Protein AF-A0A2M7D5L2-F1 (afdb_monomer_lite)

Radius of gyration: 12.99 Å; chains: 1; bounding box: 37×29×27 Å

Foldseek 3Di:
DVVVLLVQLVVCVVVVVLVSSLVSLVVLPPPPLRDLSSLVSNLVSCVSVVVLVSNLVSLVSSCVVVVPPVVSVVSNVVSVVVVVVVVVD

Sequence (89 aa):
MTASVLARARADAAAGAWERALDAVHPALTGAHGSTEALAIAANAALALRRDPLALTLLQTLLERQPTLDSARRNLSRVHNRLALAAKA

pLDDT: mean 88.63, std 10.23, range [46.53, 96.19]

Secondary structure (DSSP, 8-state):
-HHHHHHHHHHHHHTT-HHHHHHHHHHHHTTTT--HHHHHHHHHHHHHTT-HHHHHHHHHHHHHH-TT-HHHHHHHHHHHHHHHHHTT-

Structure (mmCIF, N/CA/C/O backbone):
data_AF-A0A2M7D5L2-F1
#
_entry.id   AF-A0A2M7D5L2-F1
#
loop_
_atom_site.group_PDB
_atom_site.id
_atom_site.type_symbol
_atom_site.label_atom_id
_atom_site.label_alt_id
_atom_site.label_comp_id
_atom_site.label_asym_id
_atom_site.label_entity_id
_atom_site.label_seq_id
_atom_site.pdbx_PDB_ins_code
_atom_site.Cartn_x
_atom_site.Cartn_y
_atom_site.Cartn_z
_atom_site.occupancy
_atom_site.B_iso_or_equiv
_atom_site.auth_seq_id
_atom_site.auth_comp_id
_atom_site.auth_asym_id
_atom_site.auth_atom_id
_atom_site.pdbx_PDB_model_num
ATOM 1 N N . MET A 1 1 ? 15.774 -16.319 1.856 1.00 56.38 1 MET A N 1
ATOM 2 C CA . MET A 1 1 ? 14.525 -16.296 1.05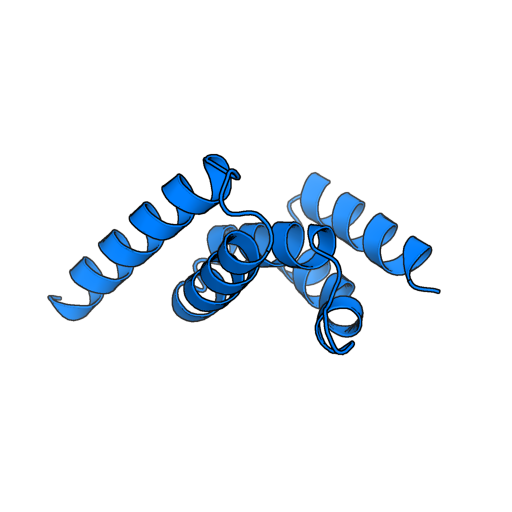4 1.00 56.38 1 MET A CA 1
ATOM 3 C C . MET A 1 1 ? 13.937 -14.891 0.882 1.00 56.38 1 MET A C 1
ATOM 5 O O . MET A 1 1 ? 13.645 -14.525 -0.246 1.00 56.38 1 MET A O 1
ATOM 9 N N . THR A 1 2 ? 13.823 -14.067 1.929 1.00 60.50 2 THR A N 1
ATOM 10 C CA . THR A 1 2 ? 13.226 -12.707 1.883 1.00 60.50 2 THR A CA 1
ATOM 11 C C . THR A 1 2 ? 13.872 -11.721 0.894 1.00 60.50 2 THR A C 1
ATOM 13 O O . THR A 1 2 ? 13.161 -10.934 0.275 1.00 60.50 2 THR A O 1
ATOM 16 N N . ALA A 1 3 ? 15.191 -11.785 0.674 1.00 64.56 3 ALA A N 1
ATOM 17 C CA . ALA A 1 3 ? 15.880 -10.907 -0.284 1.00 64.56 3 ALA A CA 1
ATOM 18 C C . ALA A 1 3 ? 15.445 -11.129 -1.750 1.00 64.56 3 ALA A C 1
ATOM 20 O O . ALA A 1 3 ? 15.335 -10.172 -2.513 1.00 64.56 3 ALA A O 1
ATOM 21 N N . SER A 1 4 ? 15.143 -12.377 -2.133 1.00 81.44 4 SER A N 1
ATOM 22 C CA . SER A 1 4 ? 14.677 -12.714 -3.488 1.00 81.44 4 SER A CA 1
ATOM 23 C C . SER A 1 4 ? 13.255 -12.200 -3.740 1.00 81.44 4 SER A C 1
ATOM 25 O O . SER A 1 4 ? 12.954 -11.695 -4.820 1.00 81.44 4 SER A O 1
ATOM 27 N N . VAL A 1 5 ? 12.414 -12.231 -2.704 1.00 84.75 5 VAL A N 1
ATOM 28 C CA . VAL A 1 5 ? 11.028 -11.750 -2.743 1.00 84.75 5 VAL A CA 1
ATOM 29 C C . VAL A 1 5 ? 10.966 -10.234 -2.957 1.00 84.75 5 VAL A C 1
ATOM 31 O O . VAL A 1 5 ? 10.277 -9.761 -3.859 1.00 84.75 5 VAL A O 1
ATOM 34 N N . LEU A 1 6 ? 11.744 -9.463 -2.189 1.00 86.38 6 LEU A N 1
ATOM 35 C CA . LEU A 1 6 ? 11.799 -8.004 -2.340 1.00 86.38 6 LEU A CA 1
ATOM 36 C C . LEU A 1 6 ? 12.390 -7.581 -3.688 1.00 86.38 6 LEU A C 1
ATOM 38 O O . LEU A 1 6 ? 11.888 -6.650 -4.311 1.00 86.38 6 LEU A O 1
ATOM 42 N N . ALA A 1 7 ? 13.424 -8.276 -4.172 1.00 89.00 7 ALA A N 1
ATOM 43 C CA . ALA A 1 7 ? 13.992 -8.001 -5.490 1.00 89.00 7 ALA A CA 1
ATOM 44 C C . ALA A 1 7 ? 12.960 -8.205 -6.609 1.00 89.00 7 ALA A C 1
ATOM 46 O O . ALA A 1 7 ? 12.839 -7.355 -7.493 1.00 89.00 7 ALA A O 1
ATOM 47 N N . ARG A 1 8 ? 12.171 -9.284 -6.536 1.00 90.00 8 ARG A N 1
ATOM 48 C CA . ARG A 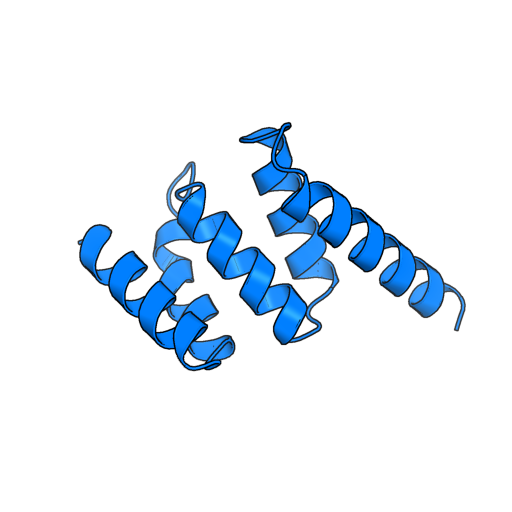1 8 ? 11.095 -9.541 -7.495 1.00 90.00 8 ARG A CA 1
ATOM 49 C C . ARG A 1 8 ? 10.024 -8.456 -7.449 1.00 90.00 8 ARG A C 1
ATOM 51 O O . ARG A 1 8 ? 9.680 -7.903 -8.488 1.00 90.00 8 ARG A O 1
ATOM 58 N N . ALA A 1 9 ? 9.562 -8.108 -6.252 1.00 90.50 9 ALA A N 1
ATOM 59 C CA . ALA A 1 9 ? 8.551 -7.078 -6.076 1.00 90.50 9 ALA A CA 1
ATOM 60 C C . ALA A 1 9 ? 8.994 -5.706 -6.606 1.00 90.50 9 ALA A C 1
ATOM 62 O O . ALA A 1 9 ? 8.207 -5.011 -7.243 1.00 90.50 9 ALA A O 1
ATOM 63 N N . ARG A 1 10 ? 10.263 -5.328 -6.396 1.00 90.25 10 ARG A N 1
ATOM 64 C CA . ARG A 1 10 ? 10.836 -4.102 -6.974 1.00 90.25 10 ARG A CA 1
ATOM 65 C C . ARG A 1 10 ? 10.839 -4.144 -8.499 1.00 90.25 10 ARG A C 1
ATOM 67 O O . ARG A 1 10 ? 10.495 -3.145 -9.119 1.00 90.25 10 ARG A O 1
ATOM 74 N N . ALA A 1 11 ? 11.223 -5.274 -9.093 1.00 93.19 11 ALA A N 1
ATOM 75 C CA . ALA A 1 11 ? 11.243 -5.428 -10.545 1.00 93.19 11 ALA A CA 1
ATOM 76 C C . ALA A 1 11 ? 9.831 -5.322 -11.140 1.00 93.19 11 ALA A C 1
ATOM 78 O O . ALA A 1 11 ? 9.628 -4.592 -12.107 1.00 93.19 11 ALA A O 1
ATOM 79 N N . ASP A 1 12 ? 8.848 -5.984 -10.525 1.00 94.75 12 ASP A N 1
ATOM 80 C CA . ASP A 1 12 ? 7.451 -5.904 -10.954 1.00 94.75 12 ASP A CA 1
ATOM 81 C C . ASP A 1 12 ? 6.894 -4.475 -10.776 1.00 94.75 12 ASP A C 1
ATOM 83 O O . ASP A 1 12 ? 6.247 -3.955 -11.683 1.00 94.75 12 ASP A O 1
ATOM 87 N N . ALA A 1 13 ? 7.214 -3.789 -9.671 1.00 91.62 13 ALA A N 1
ATOM 88 C CA . ALA A 1 13 ? 6.842 -2.389 -9.444 1.00 91.62 13 ALA A CA 1
ATOM 89 C C . ALA A 1 13 ? 7.478 -1.433 -10.470 1.00 91.62 13 ALA A C 1
ATOM 91 O O . ALA A 1 13 ? 6.797 -0.568 -11.015 1.00 91.62 13 ALA A O 1
ATOM 92 N N . ALA A 1 14 ? 8.768 -1.604 -10.775 1.00 92.88 14 ALA A N 1
ATOM 93 C CA . ALA A 1 14 ? 9.472 -0.808 -11.780 1.00 92.88 14 ALA A CA 1
ATOM 94 C C . ALA A 1 14 ? 8.901 -1.018 -13.192 1.00 92.88 14 ALA A C 1
ATOM 96 O O . ALA A 1 14 ? 8.880 -0.088 -13.993 1.00 92.88 14 ALA A O 1
ATOM 97 N N . ALA A 1 15 ? 8.392 -2.219 -13.477 1.00 94.75 15 ALA A N 1
ATOM 98 C CA . ALA A 1 15 ? 7.696 -2.540 -14.719 1.00 94.75 15 ALA A CA 1
ATOM 99 C C . ALA A 1 15 ? 6.219 -2.090 -14.738 1.00 94.75 15 ALA A C 1
ATOM 101 O O . ALA A 1 15 ? 5.530 -2.308 -15.732 1.00 94.75 15 ALA A O 1
ATOM 102 N N . GLY A 1 16 ? 5.702 -1.502 -13.651 1.00 93.38 16 GLY A N 1
ATOM 103 C CA . GLY A 1 16 ? 4.291 -1.122 -13.520 1.00 93.38 16 GLY A CA 1
ATOM 1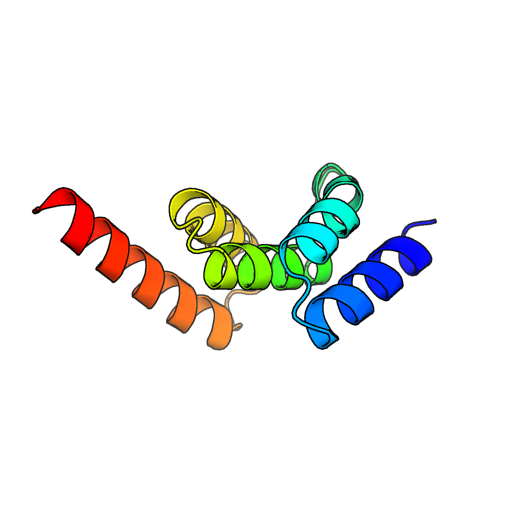04 C C . GLY A 1 16 ? 3.327 -2.302 -13.331 1.00 93.38 16 GLY A C 1
ATOM 105 O O . GLY A 1 16 ? 2.111 -2.125 -13.391 1.00 93.38 16 GLY A O 1
ATOM 106 N N . ALA A 1 17 ? 3.837 -3.509 -13.080 1.00 95.75 17 ALA A N 1
ATOM 107 C CA . ALA A 1 17 ? 3.048 -4.710 -12.822 1.00 95.75 17 ALA A CA 1
ATOM 108 C C . ALA A 1 17 ? 2.584 -4.758 -11.353 1.00 95.75 17 ALA A C 1
ATOM 110 O O . ALA A 1 17 ? 2.978 -5.634 -10.583 1.00 95.75 17 ALA A O 1
ATOM 111 N N . TRP A 1 18 ? 1.749 -3.794 -10.955 1.00 94.62 18 TRP A N 1
ATOM 112 C CA . TRP A 1 18 ? 1.398 -3.537 -9.552 1.00 94.62 18 TRP A CA 1
ATOM 113 C C . TRP A 1 18 ? 0.702 -4.702 -8.838 1.00 94.62 18 TRP A C 1
ATOM 115 O O . TRP A 1 18 ? 1.005 -4.942 -7.674 1.00 94.62 18 TRP A O 1
ATOM 125 N N . GLU A 1 19 ? -0.172 -5.453 -9.520 1.00 94.31 19 GLU A N 1
ATOM 126 C CA . GLU A 1 19 ? -0.784 -6.680 -8.966 1.00 94.31 19 GLU A CA 1
ATOM 127 C C . GLU A 1 19 ? 0.301 -7.698 -8.587 1.00 94.31 19 GLU A C 1
ATOM 129 O O . GLU A 1 19 ? 0.378 -8.150 -7.449 1.00 94.31 19 GLU A O 1
ATOM 134 N N . ARG A 1 20 ? 1.233 -7.965 -9.513 1.00 94.06 20 ARG A N 1
ATOM 135 C CA . ARG A 1 20 ? 2.337 -8.912 -9.290 1.00 94.06 20 ARG A CA 1
ATOM 136 C C . ARG A 1 20 ? 3.278 -8.433 -8.192 1.00 94.06 20 ARG A C 1
ATOM 138 O O . ARG A 1 20 ? 3.746 -9.239 -7.396 1.00 94.06 20 ARG A O 1
ATOM 145 N N . ALA A 1 21 ? 3.541 -7.128 -8.133 1.00 92.62 21 ALA A N 1
ATOM 146 C CA . ALA A 1 21 ? 4.348 -6.534 -7.075 1.00 92.62 21 ALA A CA 1
ATOM 147 C C . ALA A 1 21 ? 3.692 -6.714 -5.696 1.00 92.62 21 ALA A C 1
ATOM 149 O O . ALA A 1 21 ? 4.392 -7.039 -4.737 1.00 92.62 21 ALA A O 1
ATOM 150 N N . LEU A 1 22 ? 2.368 -6.536 -5.602 1.00 91.50 22 LEU A N 1
ATOM 151 C CA . LEU A 1 22 ? 1.601 -6.719 -4.370 1.00 91.50 22 LEU A CA 1
ATOM 152 C C . LEU A 1 22 ? 1.591 -8.187 -3.918 1.00 91.50 22 LEU A C 1
ATOM 154 O O . LEU A 1 22 ? 1.856 -8.465 -2.748 1.00 91.50 22 LEU A O 1
ATOM 158 N N . ASP A 1 23 ? 1.369 -9.118 -4.847 1.00 91.31 23 ASP A N 1
ATOM 159 C CA . ASP A 1 23 ? 1.421 -10.558 -4.575 1.00 91.31 23 ASP A CA 1
ATOM 160 C C . ASP A 1 23 ? 2.818 -10.989 -4.124 1.00 91.31 23 ASP A C 1
ATOM 162 O O . ASP A 1 23 ? 2.971 -11.741 -3.160 1.00 91.31 23 ASP A O 1
ATOM 166 N N . ALA A 1 24 ? 3.858 -10.461 -4.776 1.00 89.69 24 ALA A N 1
ATOM 167 C CA . ALA A 1 24 ? 5.238 -10.754 -4.426 1.00 89.69 24 ALA A CA 1
ATOM 168 C C . ALA A 1 24 ? 5.567 -10.298 -3.000 1.00 89.69 24 ALA A C 1
ATOM 170 O O . ALA A 1 24 ? 6.222 -11.038 -2.276 1.00 89.69 24 ALA A O 1
ATOM 171 N N . VAL A 1 25 ? 5.113 -9.123 -2.549 1.00 88.44 25 VAL A N 1
ATOM 172 C CA . VAL A 1 25 ? 5.388 -8.667 -1.172 1.00 88.44 25 VAL A CA 1
ATOM 173 C C . VAL A 1 25 ? 4.486 -9.295 -0.115 1.00 88.44 25 VAL A C 1
ATOM 175 O O . VAL A 1 25 ? 4.818 -9.192 1.065 1.00 88.44 25 VAL A O 1
ATOM 178 N N . HIS A 1 26 ? 3.400 -9.980 -0.487 1.00 85.44 26 HIS A N 1
ATOM 179 C CA . HIS A 1 26 ? 2.451 -10.556 0.470 1.00 85.44 26 HIS A CA 1
ATOM 180 C C . HIS A 1 26 ? 3.114 -11.435 1.555 1.00 85.44 26 HIS A C 1
ATOM 182 O O . HIS A 1 26 ? 2.893 -11.165 2.737 1.00 85.44 26 HIS A O 1
ATOM 188 N N . PRO A 1 27 ? 4.022 -12.384 1.237 1.00 81.38 27 PRO A N 1
ATOM 189 C CA . PRO A 1 27 ? 4.700 -13.192 2.257 1.00 81.38 27 PRO A CA 1
ATOM 190 C C . PRO A 1 27 ? 5.625 -12.371 3.166 1.00 81.38 27 PRO A C 1
ATOM 192 O O . PRO A 1 27 ? 5.887 -12.742 4.309 1.00 81.38 27 PRO A O 1
ATOM 195 N N . ALA A 1 28 ? 6.152 -11.254 2.655 1.00 79.12 28 ALA A N 1
ATOM 196 C CA . ALA A 1 28 ? 6.975 -10.339 3.434 1.00 79.12 28 ALA A CA 1
ATOM 197 C C . ALA A 1 28 ? 6.132 -9.467 4.374 1.00 79.12 28 ALA A C 1
ATOM 199 O O . ALA A 1 28 ? 6.695 -8.956 5.334 1.00 79.12 28 ALA A O 1
ATOM 200 N N . LEU A 1 29 ? 4.823 -9.314 4.135 1.00 77.12 29 LEU A N 1
ATOM 201 C CA . LEU A 1 29 ? 3.888 -8.580 4.996 1.00 77.12 29 LEU A CA 1
ATOM 202 C C . LEU A 1 29 ? 3.325 -9.435 6.139 1.00 77.12 29 LEU A C 1
ATOM 204 O O . LEU A 1 29 ? 3.031 -8.897 7.201 1.00 77.12 29 LEU A O 1
ATOM 208 N N . THR A 1 30 ? 3.196 -10.750 5.943 1.00 72.81 30 THR A N 1
ATOM 209 C CA . THR A 1 30 ? 2.631 -11.683 6.937 1.00 72.81 30 THR A CA 1
ATOM 210 C C . THR A 1 30 ? 3.608 -12.055 8.059 1.00 72.81 30 THR A C 1
ATOM 212 O O . THR A 1 30 ? 3.198 -12.614 9.074 1.00 72.81 30 THR A O 1
ATOM 215 N N . GLY A 1 31 ? 4.902 -11.750 7.910 1.00 63.22 31 GLY A N 1
ATOM 216 C CA . GLY A 1 31 ? 5.867 -11.824 9.009 1.00 63.22 31 GLY A CA 1
ATOM 217 C C . GLY A 1 31 ? 5.616 -10.703 10.019 1.00 63.22 31 GLY A C 1
ATOM 218 O O . GLY A 1 31 ? 5.326 -9.584 9.607 1.00 63.22 31 GLY A O 1
ATOM 219 N N . ALA A 1 32 ? 5.751 -10.991 11.322 1.00 46.53 32 ALA A N 1
ATOM 220 C CA . ALA A 1 32 ? 5.268 -10.169 12.444 1.00 46.53 32 ALA A CA 1
ATOM 221 C C . ALA A 1 32 ? 5.481 -8.652 12.315 1.00 46.53 32 ALA A C 1
ATOM 223 O O . ALA A 1 32 ? 4.676 -7.890 12.828 1.00 46.53 32 ALA A O 1
ATOM 224 N N . HIS A 1 33 ? 6.528 -8.198 11.630 1.00 53.56 33 HIS A N 1
ATOM 225 C CA . HIS A 1 33 ? 6.704 -6.801 11.266 1.00 53.56 33 HIS A CA 1
ATOM 226 C C . HIS A 1 33 ? 7.270 -6.709 9.847 1.00 53.56 33 HIS A C 1
ATOM 228 O O . HIS A 1 33 ? 8.431 -6.343 9.676 1.00 53.56 33 HIS A O 1
ATOM 234 N N . GLY A 1 34 ? 6.469 -7.048 8.830 1.00 65.75 34 GLY A N 1
ATOM 235 C CA . GLY A 1 34 ? 6.911 -7.057 7.433 1.00 65.75 34 GLY A CA 1
ATOM 236 C C . GLY A 1 34 ? 7.749 -5.843 7.053 1.00 65.75 34 GLY A C 1
ATOM 237 O O . GLY A 1 34 ? 7.479 -4.753 7.552 1.00 65.75 34 GLY A O 1
ATOM 238 N N . SER A 1 35 ? 8.823 -6.026 6.278 1.00 82.69 35 SER A N 1
ATOM 239 C CA . SER A 1 35 ? 9.860 -4.991 6.166 1.00 82.69 35 SER A CA 1
ATOM 240 C C . SER A 1 35 ? 9.265 -3.645 5.747 1.00 82.69 35 SER A C 1
ATOM 242 O O . SER A 1 35 ? 8.333 -3.571 4.948 1.00 82.69 35 SER A O 1
ATOM 244 N N . THR A 1 36 ? 9.814 -2.558 6.281 1.00 87.62 36 THR A N 1
ATOM 245 C CA . THR A 1 36 ? 9.400 -1.191 5.938 1.00 87.62 36 THR A CA 1
ATOM 246 C C . THR A 1 36 ? 9.372 -0.952 4.425 1.00 87.62 36 THR A C 1
ATOM 248 O O . THR A 1 36 ? 8.518 -0.243 3.898 1.00 87.62 36 THR A O 1
ATOM 251 N N . GLU A 1 37 ? 10.280 -1.605 3.711 1.00 87.88 37 GLU A N 1
ATOM 252 C CA . GLU A 1 37 ? 10.310 -1.605 2.261 1.00 87.88 37 GLU A CA 1
ATOM 253 C C . GLU A 1 37 ? 9.164 -2.401 1.617 1.00 87.88 37 GLU A C 1
ATOM 255 O O . GLU A 1 37 ? 8.554 -1.908 0.670 1.00 87.88 37 GLU A O 1
ATOM 260 N N . ALA A 1 38 ? 8.828 -3.592 2.128 1.00 90.19 38 ALA A N 1
ATOM 261 C CA . ALA A 1 38 ? 7.657 -4.340 1.670 1.00 90.19 38 ALA A CA 1
ATOM 262 C C . ALA A 1 38 ? 6.377 -3.510 1.845 1.00 90.19 38 ALA A C 1
ATOM 264 O O . ALA A 1 38 ? 5.558 -3.450 0.931 1.00 90.19 38 ALA A O 1
ATOM 265 N N . LEU A 1 39 ? 6.244 -2.814 2.981 1.00 90.81 39 LEU A N 1
ATOM 266 C CA . LEU A 1 39 ? 5.140 -1.888 3.245 1.00 90.81 39 LEU A CA 1
ATOM 267 C C . LEU A 1 39 ? 5.099 -0.739 2.231 1.00 90.81 39 LEU A C 1
ATOM 269 O O . LEU A 1 39 ? 4.031 -0.422 1.716 1.00 90.81 39 LEU A O 1
ATOM 273 N N . ALA A 1 40 ? 6.247 -0.141 1.899 1.00 92.38 40 ALA A N 1
ATOM 274 C CA . ALA A 1 40 ? 6.317 0.930 0.907 1.00 92.38 40 ALA A CA 1
ATOM 275 C C . ALA A 1 40 ? 5.927 0.453 -0.504 1.00 92.38 40 ALA A C 1
ATOM 277 O O . ALA A 1 40 ? 5.158 1.130 -1.190 1.00 92.38 40 ALA A O 1
ATOM 278 N N . ILE A 1 41 ? 6.408 -0.721 -0.932 1.00 93.25 41 ILE A N 1
ATOM 279 C CA . ILE A 1 41 ? 6.045 -1.314 -2.229 1.00 93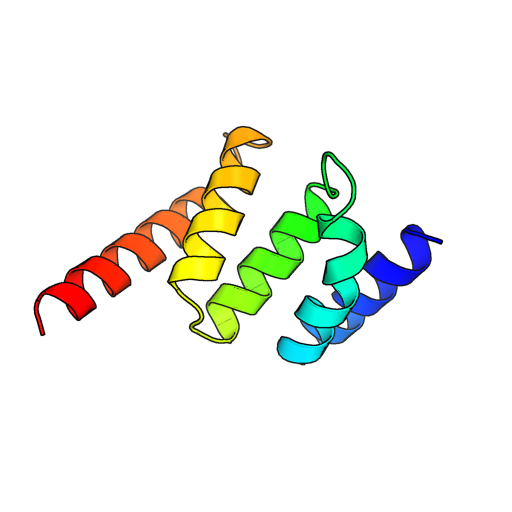.25 41 ILE A CA 1
ATOM 280 C C . ILE A 1 41 ? 4.549 -1.646 -2.263 1.00 93.25 41 ILE A C 1
ATO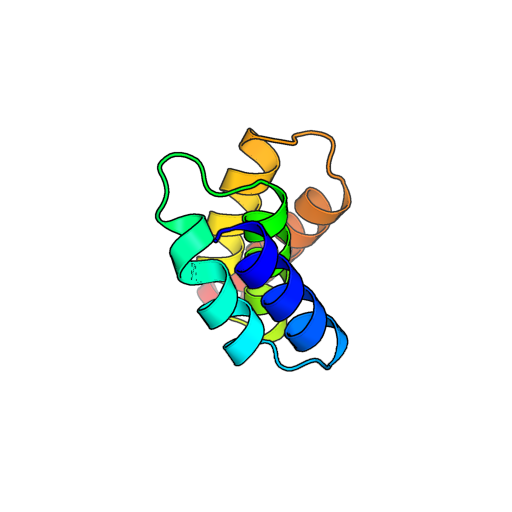M 282 O O . ILE A 1 41 ? 3.863 -1.267 -3.213 1.00 93.25 41 ILE A O 1
ATOM 286 N N . ALA A 1 42 ? 4.026 -2.284 -1.213 1.00 94.06 42 ALA A N 1
ATOM 287 C CA . ALA A 1 42 ? 2.613 -2.629 -1.105 1.00 94.06 42 ALA A CA 1
ATOM 288 C C . ALA A 1 42 ? 1.716 -1.384 -1.126 1.00 94.06 42 ALA A C 1
ATOM 290 O O . ALA A 1 42 ? 0.710 -1.362 -1.832 1.00 94.06 42 ALA A O 1
ATOM 291 N N . ALA A 1 43 ? 2.085 -0.330 -0.388 1.00 94.50 43 ALA A N 1
ATOM 292 C CA . ALA A 1 43 ? 1.336 0.922 -0.352 1.00 94.50 43 ALA A CA 1
ATOM 293 C C . ALA A 1 43 ? 1.280 1.575 -1.740 1.00 94.50 43 ALA A C 1
ATOM 295 O O . ALA A 1 43 ? 0.211 1.989 -2.188 1.00 94.50 43 ALA A O 1
ATOM 296 N N . ASN A 1 44 ? 2.409 1.619 -2.454 1.00 94.38 44 ASN A N 1
ATOM 297 C CA . ASN A 1 44 ? 2.462 2.153 -3.815 1.00 94.38 44 ASN A CA 1
ATOM 298 C C . ASN A 1 44 ? 1.633 1.317 -4.800 1.00 94.38 44 ASN A C 1
ATOM 300 O O . ASN A 1 44 ? 0.890 1.887 -5.599 1.00 94.38 44 ASN A O 1
ATOM 304 N N . ALA A 1 45 ? 1.697 -0.013 -4.710 1.00 95.69 45 ALA A N 1
ATOM 305 C CA . ALA A 1 45 ? 0.871 -0.898 -5.525 1.00 95.69 45 ALA A CA 1
ATOM 306 C C . ALA A 1 45 ? -0.627 -0.693 -5.241 1.00 95.69 45 ALA A C 1
ATOM 308 O O . ALA A 1 45 ? -1.413 -0.533 -6.170 1.00 95.69 45 ALA A O 1
ATOM 309 N N . ALA A 1 46 ? -1.028 -0.603 -3.969 1.00 95.12 46 ALA A N 1
ATOM 310 C CA . ALA A 1 46 ? -2.416 -0.350 -3.587 1.00 95.12 46 ALA A CA 1
ATOM 311 C C . ALA A 1 46 ? -2.928 1.009 -4.100 1.00 95.12 46 ALA A C 1
ATOM 313 O O . ALA A 1 46 ? -4.061 1.096 -4.573 1.00 95.12 46 ALA A O 1
ATOM 314 N N . LEU A 1 47 ? -2.091 2.055 -4.070 1.00 95.19 47 LEU A N 1
ATOM 315 C CA . LEU A 1 47 ? -2.409 3.362 -4.655 1.00 95.19 47 LEU A CA 1
ATOM 316 C C . LEU A 1 47 ? -2.607 3.277 -6.173 1.00 95.19 47 LEU A C 1
ATOM 318 O O . LEU A 1 47 ? -3.592 3.808 -6.689 1.00 95.19 47 LEU A O 1
ATOM 322 N N . ALA A 1 48 ? -1.695 2.604 -6.877 1.00 94.56 48 ALA A N 1
ATOM 323 C CA . ALA A 1 48 ? -1.759 2.443 -8.327 1.00 94.56 48 ALA A CA 1
ATOM 324 C C . ALA A 1 48 ? -2.997 1.644 -8.764 1.00 94.56 48 ALA A C 1
ATOM 326 O O . ALA A 1 48 ? -3.664 2.012 -9.728 1.00 94.56 48 ALA A O 1
ATOM 327 N N . LEU A 1 49 ? -3.354 0.609 -8.001 1.00 95.12 49 LEU A N 1
ATOM 328 C CA . LEU A 1 49 ? -4.538 -0.227 -8.217 1.00 95.12 49 LEU A CA 1
ATOM 329 C C . LEU A 1 49 ? -5.837 0.399 -7.685 1.00 95.12 49 LEU A C 1
ATOM 331 O O . LEU A 1 49 ? -6.885 -0.238 -7.741 1.00 95.12 49 LEU A O 1
ATOM 335 N N . ARG A 1 50 ? -5.786 1.628 -7.145 1.00 93.88 50 ARG A N 1
ATOM 336 C CA . ARG A 1 50 ? -6.942 2.349 -6.574 1.00 93.88 50 ARG A CA 1
ATOM 337 C C . ARG A 1 50 ? -7.655 1.572 -5.456 1.00 93.88 50 ARG A C 1
ATOM 339 O O . ARG A 1 50 ? -8.844 1.763 -5.215 1.00 93.88 50 ARG A O 1
ATOM 346 N N . ARG A 1 51 ? -6.918 0.723 -4.734 1.00 94.69 51 ARG A N 1
ATOM 347 C CA . ARG A 1 51 ? -7.401 -0.045 -3.578 1.00 94.69 51 ARG A CA 1
ATOM 348 C C . ARG A 1 51 ? -7.283 0.807 -2.317 1.00 94.69 51 ARG A C 1
ATOM 350 O O . ARG A 1 51 ? -6.433 0.567 -1.464 1.00 94.69 51 ARG A O 1
ATOM 357 N N . ASP A 1 52 ? -8.119 1.834 -2.222 1.00 93.31 52 ASP A N 1
ATOM 358 C CA . ASP A 1 52 ? -7.966 2.907 -1.231 1.00 93.31 52 ASP A CA 1
ATOM 359 C C . ASP A 1 52 ? -8.028 2.458 0.239 1.00 93.31 52 ASP A C 1
ATOM 361 O O . ASP A 1 52 ? -7.180 2.915 1.005 1.00 93.31 52 ASP A O 1
ATOM 365 N N . PRO A 1 53 ? -8.911 1.527 0.653 1.00 92.88 53 PRO A N 1
ATOM 366 C CA . PRO A 1 53 ? -8.887 0.998 2.018 1.00 92.88 53 PRO A CA 1
ATOM 367 C C . PRO A 1 53 ? -7.573 0.281 2.354 1.00 92.88 53 PRO A C 1
ATOM 369 O O . PRO A 1 53 ? -7.004 0.488 3.421 1.00 92.88 53 PRO A O 1
ATOM 372 N N . LEU A 1 54 ? -7.045 -0.511 1.416 1.00 92.00 54 LEU A N 1
ATOM 373 C CA . LEU A 1 54 ? -5.771 -1.206 1.597 1.00 92.00 54 LEU A CA 1
ATOM 374 C C . LEU A 1 54 ? -4.602 -0.212 1.645 1.00 92.00 54 LEU A C 1
ATOM 376 O O . LEU A 1 54 ? -3.733 -0.315 2.509 1.00 92.00 54 LEU A O 1
ATOM 380 N N . ALA A 1 55 ? -4.591 0.771 0.739 1.00 94.94 55 ALA A N 1
ATOM 381 C CA . ALA A 1 55 ? -3.585 1.827 0.726 1.00 94.94 55 ALA A CA 1
ATOM 382 C C . ALA A 1 55 ? -3.586 2.615 2.044 1.00 94.94 55 ALA A C 1
ATOM 384 O O . ALA A 1 55 ? -2.516 2.943 2.549 1.00 94.94 55 ALA A O 1
ATOM 385 N N . LEU A 1 56 ? -4.766 2.879 2.617 1.00 94.94 56 LEU A N 1
ATOM 386 C CA . LEU A 1 56 ? -4.914 3.556 3.902 1.00 94.94 56 LEU A CA 1
ATOM 387 C C . LEU A 1 56 ? -4.201 2.788 5.021 1.00 94.94 56 LEU A C 1
ATOM 389 O O . LEU A 1 56 ? -3.308 3.345 5.658 1.00 94.94 56 LEU A O 1
ATOM 393 N N . THR A 1 57 ? -4.540 1.509 5.209 1.00 93.50 57 THR A N 1
ATOM 394 C CA . THR A 1 57 ? -3.937 0.663 6.249 1.00 93.50 57 THR A CA 1
ATOM 395 C C . THR A 1 57 ? -2.420 0.566 6.083 1.00 93.50 57 THR A C 1
ATOM 397 O O . THR A 1 57 ? -1.677 0.772 7.038 1.00 93.50 57 THR A O 1
ATOM 400 N N . LEU A 1 58 ? -1.936 0.330 4.859 1.00 93.56 58 LEU A N 1
ATOM 401 C CA . LEU A 1 58 ? -0.502 0.193 4.591 1.00 93.56 58 LEU A CA 1
ATOM 402 C C . LEU A 1 58 ? 0.274 1.491 4.854 1.00 93.56 58 LEU A C 1
ATOM 404 O O . LEU A 1 58 ? 1.373 1.448 5.405 1.00 93.56 58 LEU A O 1
ATOM 408 N N . LEU A 1 59 ? -0.283 2.648 4.481 1.00 94.81 59 LEU A N 1
ATOM 409 C CA . LEU A 1 59 ? 0.346 3.951 4.711 1.00 94.81 59 LEU A CA 1
ATOM 410 C C . LEU A 1 59 ? 0.365 4.330 6.195 1.00 94.81 59 LEU A C 1
ATOM 412 O O . LEU A 1 59 ? 1.350 4.913 6.645 1.00 94.81 59 LEU A O 1
ATOM 416 N N . GLN A 1 60 ? -0.679 3.982 6.952 1.00 94.06 60 GLN A N 1
ATOM 417 C CA . GLN A 1 60 ? -0.712 4.164 8.406 1.00 94.06 60 GLN A CA 1
ATOM 418 C C . GLN A 1 60 ? 0.381 3.333 9.080 1.00 94.06 60 GLN A C 1
ATOM 420 O O . GLN A 1 60 ? 1.239 3.900 9.752 1.00 94.06 60 GLN A O 1
ATOM 425 N N . THR A 1 61 ? 0.449 2.029 8.793 1.00 92.19 61 THR A N 1
ATOM 426 C CA . THR A 1 61 ? 1.503 1.154 9.334 1.00 92.19 61 THR A CA 1
ATOM 427 C C . THR A 1 61 ? 2.905 1.607 8.917 1.00 92.19 61 THR A C 1
ATOM 429 O O . THR A 1 61 ? 3.858 1.521 9.693 1.00 92.19 61 THR A O 1
ATOM 432 N N . LEU A 1 62 ? 3.067 2.116 7.692 1.00 92.12 62 LEU A N 1
ATOM 433 C CA . LEU A 1 62 ? 4.345 2.650 7.227 1.00 92.12 62 LEU A CA 1
ATOM 434 C C . LEU A 1 62 ? 4.759 3.909 8.002 1.00 92.12 62 LEU A C 1
ATOM 436 O O . LEU A 1 62 ? 5.935 4.048 8.333 1.00 92.12 62 LEU A O 1
ATOM 440 N N . LEU A 1 63 ? 3.820 4.806 8.308 1.00 94.00 63 LEU A N 1
ATOM 441 C CA . LEU A 1 63 ? 4.078 6.037 9.062 1.00 94.00 63 LEU A CA 1
ATOM 442 C C . LEU A 1 63 ? 4.255 5.800 10.561 1.00 94.00 63 LEU A C 1
ATOM 444 O O . LEU A 1 63 ? 5.029 6.519 11.183 1.00 94.00 63 LEU A O 1
ATOM 448 N N . GLU A 1 64 ? 3.619 4.778 11.128 1.00 92.75 64 GLU A N 1
ATOM 449 C CA . GLU A 1 64 ? 3.901 4.324 12.496 1.00 92.75 64 GLU A CA 1
ATOM 450 C C . GLU A 1 64 ? 5.375 3.920 12.653 1.00 92.75 64 GLU A C 1
ATOM 452 O O . GLU A 1 64 ? 5.990 4.179 13.684 1.00 92.75 64 GLU A O 1
ATOM 457 N N . ARG A 1 65 ? 5.969 3.331 11.606 1.00 90.25 65 ARG A N 1
ATOM 458 C CA . ARG A 1 65 ? 7.372 2.881 11.608 1.00 90.25 65 ARG A CA 1
ATOM 459 C C . ARG A 1 65 ? 8.361 3.925 11.117 1.00 90.25 65 ARG A C 1
ATOM 461 O O . ARG A 1 65 ? 9.502 3.952 11.567 1.00 90.25 65 ARG A O 1
ATOM 468 N N . GLN A 1 66 ? 7.949 4.753 10.165 1.00 91.94 66 GLN A N 1
ATOM 469 C CA . GLN A 1 66 ? 8.752 5.833 9.600 1.00 91.94 66 GLN A CA 1
ATOM 470 C C . GLN A 1 66 ? 7.947 7.130 9.578 1.00 91.94 66 GLN A C 1
ATOM 472 O O . GLN A 1 66 ? 7.478 7.557 8.516 1.00 91.94 66 GLN A O 1
ATOM 477 N N . PRO A 1 67 ? 7.814 7.803 10.731 1.00 91.12 67 PRO A N 1
ATOM 478 C CA . PRO A 1 67 ? 6.995 9.000 10.825 1.00 91.12 67 PRO A CA 1
ATOM 479 C C . PRO A 1 67 ? 7.460 10.096 9.872 1.00 91.12 67 PRO A C 1
ATOM 481 O O . PRO A 1 67 ? 6.636 10.825 9.334 1.00 91.12 67 PRO A O 1
ATOM 484 N N . THR A 1 68 ? 8.764 10.224 9.628 1.00 93.69 68 THR A N 1
ATOM 485 C CA . THR A 1 68 ? 9.378 11.270 8.790 1.00 93.69 68 THR A CA 1
ATOM 486 C C . THR A 1 68 ? 9.252 11.026 7.283 1.00 93.69 68 THR A C 1
ATOM 488 O O . THR A 1 68 ? 9.770 11.811 6.492 1.00 93.69 68 THR A O 1
ATOM 491 N N . LEU A 1 69 ? 8.561 9.965 6.850 1.00 92.62 69 LEU A N 1
ATOM 492 C CA . LEU A 1 69 ? 8.397 9.666 5.432 1.00 92.62 69 LEU A CA 1
ATOM 493 C C . LEU A 1 69 ? 7.325 10.567 4.793 1.00 92.62 69 LEU A C 1
ATOM 495 O O . LEU A 1 69 ? 6.156 10.198 4.661 1.00 92.62 69 LEU A O 1
ATOM 499 N N . ASP A 1 70 ? 7.734 11.758 4.354 1.00 94.19 70 ASP A N 1
ATOM 500 C CA . ASP A 1 70 ? 6.823 12.769 3.801 1.00 94.19 70 ASP A CA 1
ATOM 501 C C . ASP A 1 70 ? 6.024 12.280 2.586 1.00 94.19 70 ASP A C 1
ATOM 503 O O . ASP A 1 70 ? 4.874 12.679 2.386 1.00 94.19 70 ASP A O 1
ATOM 507 N N . SER A 1 71 ? 6.605 11.401 1.764 1.00 93.06 71 SER A N 1
ATOM 508 C CA . SER A 1 71 ? 5.901 10.788 0.633 1.00 93.06 71 SER A CA 1
ATOM 509 C C . SER A 1 71 ? 4.698 9.962 1.093 1.00 93.06 71 SER A C 1
ATOM 511 O O . SER A 1 71 ? 3.620 10.084 0.506 1.00 93.06 71 SER A O 1
ATOM 513 N N . ALA A 1 72 ? 4.841 9.197 2.178 1.00 93.62 72 ALA A N 1
ATOM 514 C CA . ALA A 1 72 ? 3.749 8.434 2.766 1.00 93.62 72 ALA A CA 1
ATOM 515 C C . ALA A 1 72 ? 2.691 9.353 3.390 1.00 93.62 72 ALA A C 1
ATOM 517 O O . ALA A 1 72 ? 1.506 9.132 3.154 1.00 93.62 72 ALA A O 1
ATOM 518 N N . ARG A 1 73 ? 3.084 10.441 4.076 1.00 95.44 73 ARG A N 1
ATOM 519 C CA . ARG A 1 73 ? 2.122 11.433 4.605 1.00 95.44 73 ARG A CA 1
ATOM 520 C C . ARG A 1 73 ? 1.283 12.067 3.497 1.00 95.44 73 ARG A C 1
ATOM 522 O O . ARG A 1 73 ? 0.059 12.135 3.602 1.00 95.44 73 ARG A O 1
ATOM 529 N N . ARG A 1 74 ? 1.927 12.496 2.404 1.00 96.19 74 ARG A N 1
ATOM 530 C CA . ARG A 1 74 ? 1.229 13.071 1.241 1.00 96.19 74 ARG A 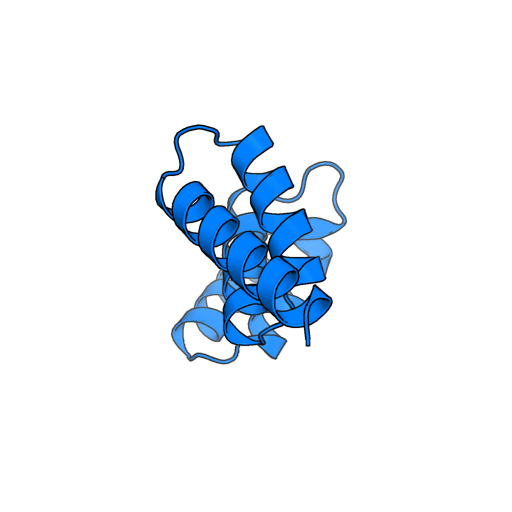CA 1
ATOM 531 C C . ARG A 1 74 ? 0.267 12.069 0.611 1.00 96.19 74 ARG A C 1
ATOM 533 O O . ARG A 1 74 ? -0.869 12.424 0.303 1.00 96.19 74 ARG A O 1
ATOM 540 N N . ASN A 1 75 ? 0.699 10.824 0.430 1.00 95.81 75 ASN A N 1
ATOM 541 C CA . ASN A 1 75 ? -0.155 9.778 -0.122 1.00 95.81 75 ASN A CA 1
ATOM 542 C C . ASN A 1 75 ? -1.331 9.442 0.805 1.00 95.81 75 ASN A C 1
ATOM 544 O O . ASN A 1 75 ? -2.448 9.286 0.316 1.00 95.81 75 ASN A O 1
ATOM 548 N N . LEU A 1 76 ? -1.114 9.417 2.123 1.00 95.31 76 LEU A N 1
ATOM 549 C CA . LEU A 1 76 ? -2.165 9.171 3.109 1.00 95.31 76 LEU A CA 1
ATOM 550 C C . LEU A 1 76 ? -3.242 10.262 3.044 1.00 95.31 76 LEU A C 1
ATOM 552 O O . LEU A 1 76 ? -4.428 9.954 2.952 1.00 95.31 76 LEU A O 1
ATOM 556 N N . SER A 1 77 ? -2.832 11.533 2.984 1.00 95.69 77 SER A N 1
ATOM 557 C CA . SER A 1 77 ? -3.754 12.661 2.800 1.00 95.69 77 SER A CA 1
ATOM 558 C C . SER A 1 77 ? -4.585 12.525 1.515 1.00 95.69 77 SER A C 1
ATOM 560 O O . SER A 1 77 ? -5.804 12.696 1.535 1.00 95.69 77 SER A O 1
ATOM 562 N N . ARG A 1 78 ? -3.959 12.130 0.396 1.00 94.81 78 ARG A N 1
ATOM 563 C CA . ARG A 1 78 ? -4.667 11.899 -0.877 1.00 94.81 78 ARG A CA 1
ATOM 564 C C . ARG A 1 78 ? -5.689 10.766 -0.789 1.00 94.81 78 ARG A C 1
ATOM 566 O O . ARG A 1 78 ? -6.759 10.874 -1.383 1.00 94.81 78 ARG A O 1
ATOM 573 N N . VAL A 1 79 ? -5.361 9.671 -0.104 1.00 95.50 79 VAL A N 1
ATOM 574 C CA . VAL A 1 79 ? -6.284 8.541 0.099 1.00 95.50 79 VAL A CA 1
ATOM 575 C C . VAL A 1 79 ? -7.468 8.973 0.957 1.00 95.50 79 VAL A C 1
ATOM 577 O O . VAL A 1 79 ? -8.604 8.749 0.550 1.00 95.50 79 VAL A O 1
ATOM 580 N N . HIS A 1 80 ? -7.225 9.666 2.073 1.00 93.69 80 HIS A N 1
ATOM 581 C CA . HIS A 1 80 ? -8.296 10.202 2.914 1.00 93.69 80 HIS A CA 1
ATOM 582 C C . HIS A 1 80 ? -9.254 11.101 2.133 1.00 93.69 80 HIS A C 1
ATOM 584 O O . HIS A 1 80 ? -10.464 10.915 2.223 1.00 93.69 80 HIS A O 1
ATOM 590 N N . ASN A 1 81 ? -8.732 12.022 1.318 1.00 93.44 81 ASN A N 1
ATOM 591 C CA . ASN A 1 81 ? -9.573 12.904 0.510 1.00 93.44 81 ASN A CA 1
ATOM 592 C C . ASN A 1 81 ? -10.435 12.123 -0.489 1.00 93.44 81 ASN A C 1
ATOM 594 O O . ASN A 1 81 ? -11.616 12.420 -0.640 1.00 93.44 81 ASN A O 1
ATOM 598 N N . ARG A 1 82 ? -9.874 11.103 -1.152 1.00 92.19 82 ARG A N 1
ATOM 599 C CA . ARG A 1 82 ? -10.632 10.270 -2.099 1.00 92.19 82 ARG A CA 1
ATOM 600 C C . ARG A 1 82 ? -11.723 9.459 -1.410 1.00 92.19 82 ARG A C 1
ATOM 602 O O . ARG A 1 82 ? -12.843 9.443 -1.904 1.00 92.19 82 ARG A O 1
ATOM 609 N N . LEU A 1 83 ? -11.422 8.852 -0.264 1.00 91.25 83 LEU A N 1
ATOM 610 C CA . LEU A 1 83 ? -12.411 8.116 0.526 1.00 91.25 83 LEU A CA 1
ATOM 611 C C . LEU A 1 83 ? -13.521 9.039 1.044 1.00 91.25 83 LEU A C 1
ATOM 613 O O . LEU A 1 83 ? -14.692 8.687 0.965 1.00 91.25 83 LEU A O 1
ATOM 617 N N . ALA A 1 84 ? -13.172 10.238 1.516 1.00 91.44 84 ALA A N 1
ATOM 618 C CA . ALA A 1 84 ? -14.147 11.223 1.974 1.00 91.44 84 ALA A CA 1
ATOM 619 C C . ALA A 1 84 ? -15.060 11.719 0.841 1.00 91.44 84 ALA A C 1
ATOM 621 O O . ALA A 1 84 ? -16.246 11.941 1.065 1.00 91.44 84 ALA A O 1
ATOM 622 N N . LEU A 1 85 ? -14.519 11.891 -0.370 1.00 92.69 85 LEU A N 1
ATOM 623 C CA . LEU A 1 85 ? -15.308 12.227 -1.556 1.00 92.69 85 LEU A CA 1
ATOM 624 C C . LEU A 1 85 ? -16.221 11.069 -1.969 1.00 92.69 85 LEU A C 1
ATOM 626 O O . LEU A 1 85 ? -17.388 11.303 -2.255 1.00 92.69 85 LEU A O 1
ATOM 630 N N . ALA A 1 86 ? -15.716 9.834 -1.950 1.00 88.12 86 ALA A N 1
ATOM 631 C CA . ALA A 1 86 ? -16.498 8.646 -2.283 1.00 88.12 86 ALA A CA 1
ATOM 632 C C . ALA A 1 86 ? -17.645 8.397 -1.290 1.00 88.12 86 ALA A C 1
ATOM 634 O O . ALA A 1 86 ? -18.713 7.978 -1.701 1.00 88.12 86 ALA A O 1
ATOM 635 N N . ALA A 1 87 ? -17.453 8.693 -0.002 1.00 85.12 87 ALA A N 1
ATOM 636 C CA . ALA A 1 87 ? -18.494 8.548 1.018 1.00 85.12 87 ALA A CA 1
ATOM 637 C C . ALA A 1 87 ? -19.611 9.608 0.931 1.00 85.12 87 ALA A C 1
ATOM 639 O O . ALA A 1 87 ? -20.623 9.484 1.615 1.00 85.12 87 ALA A O 1
ATOM 640 N N . LYS A 1 88 ? -19.406 10.675 0.148 1.00 84.38 88 LYS A N 1
ATOM 641 C CA . LYS A 1 88 ? -20.387 11.750 -0.069 1.00 84.38 88 LYS A CA 1
ATOM 642 C C . LYS A 1 88 ? -21.171 11.608 -1.378 1.00 84.38 88 LYS A C 1
ATOM 644 O O . LYS A 1 88 ? -22.111 12.377 -1.567 1.00 84.38 88 LYS A O 1
ATOM 649 N N . ALA A 1 89 ? -20.742 10.718 -2.271 1.00 68.00 89 ALA A N 1
ATOM 650 C CA . ALA A 1 89 ? -21.367 10.448 -3.566 1.00 68.00 89 ALA A CA 1
ATOM 651 C C . ALA A 1 89 ? -22.401 9.325 -3.440 1.00 68.00 89 ALA A C 1
ATOM 653 O O . ALA A 1 89 ? -23.412 9.401 -4.169 1.00 68.00 89 ALA A O 1
#